Protein AF-A0A2P5C8D7-F1 (afdb_monomer_lite)

Organism: Trema orientale (NCBI:txid63057)

Foldseek 3Di:
DPPPPVVVVVVVVVLVVLCQQQVDDCAQPPDPDPPRGSVSVVVVCVVVVVNVNSGHVVVVPPDDDD

Radius of gyration: 14.73 Å; chains: 1; bounding box: 40×34×35 Å

pLDDT: mean 86.18, std 13.28, range [48.16, 97.0]

Secondary structure (DSSP, 8-state):
-----HHHHHHHHHHHHHHHHH---SB-TT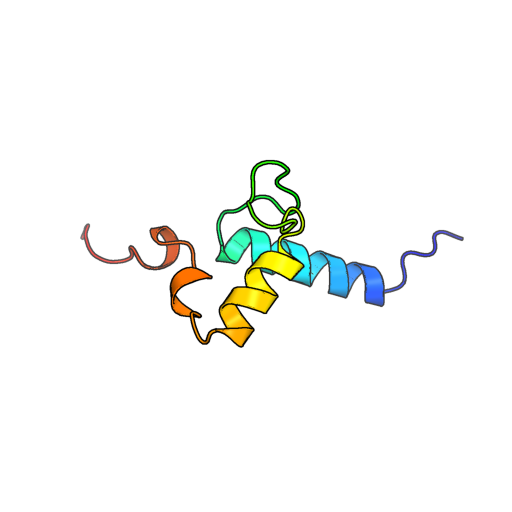SSTT--BHHHHHHHHHHTT-GGGTS-HHHH------

Sequence (66 aa):
MSIITKHYDVYGFGVVLLVLLTGQEAFDANRPDEREDIRSYVEDLVQKERFNEIVDPKIVEEEGEI

Structure (mmCIF, N/CA/C/O backbone):
data_AF-A0A2P5C8D7-F1
#
_entry.id   AF-A0A2P5C8D7-F1
#
loop_
_atom_site.group_PDB
_atom_site.id
_atom_site.type_symbol
_atom_site.label_atom_id
_atom_site.label_alt_id
_atom_site.label_comp_id
_atom_site.label_asym_id
_atom_site.label_entity_id
_atom_site.label_seq_id
_atom_site.pdbx_PDB_ins_code
_atom_site.Cartn_x
_atom_site.Cartn_y
_atom_site.Cartn_z
_atom_site.occupancy
_atom_site.B_iso_or_equiv
_atom_site.auth_seq_id
_atom_site.auth_comp_id
_atom_site.auth_asym_id
_atom_site.auth_atom_id
_atom_site.pdbx_PDB_model_num
ATOM 1 N N . MET A 1 1 ? 17.652 5.729 -25.659 1.00 48.16 1 MET A N 1
ATOM 2 C CA . MET A 1 1 ? 16.681 4.640 -25.438 1.00 48.16 1 MET A CA 1
ATOM 3 C C . MET A 1 1 ? 16.315 4.654 -23.963 1.00 48.16 1 MET A C 1
ATOM 5 O O . MET A 1 1 ? 17.027 4.051 -23.176 1.00 48.16 1 MET A O 1
ATOM 9 N N . SER A 1 2 ? 15.296 5.421 -23.570 1.00 52.16 2 SER A N 1
ATOM 10 C CA . SER A 1 2 ? 14.738 5.283 -22.222 1.00 52.16 2 SER A CA 1
ATOM 11 C C . SER A 1 2 ? 13.644 4.232 -22.330 1.00 52.16 2 SER A C 1
ATOM 13 O O . SER A 1 2 ? 12.633 4.471 -22.989 1.00 52.16 2 SER A O 1
ATOM 15 N N . ILE A 1 3 ? 13.892 3.032 -21.809 1.00 55.28 3 ILE A N 1
ATOM 16 C CA . ILE A 1 3 ? 12.900 1.954 -21.781 1.00 55.28 3 ILE A CA 1
ATOM 17 C C . ILE A 1 3 ? 11.983 2.230 -20.588 1.00 55.28 3 ILE A C 1
ATOM 19 O O . ILE A 1 3 ? 12.047 1.562 -19.567 1.00 55.28 3 ILE A O 1
ATOM 23 N N . ILE A 1 4 ? 11.151 3.257 -20.712 1.00 61.84 4 ILE A N 1
ATOM 24 C CA . ILE A 1 4 ? 9.900 3.342 -19.965 1.00 61.84 4 ILE A CA 1
ATOM 25 C C . ILE A 1 4 ? 8.839 3.066 -21.023 1.00 61.84 4 ILE A C 1
ATOM 27 O O . ILE A 1 4 ? 8.497 3.923 -21.836 1.00 61.84 4 ILE A O 1
ATOM 31 N N . THR A 1 5 ? 8.449 1.799 -21.151 1.00 75.94 5 THR A N 1
ATOM 32 C CA . THR A 1 5 ? 7.354 1.422 -22.051 1.00 75.94 5 THR A CA 1
ATOM 33 C C . THR A 1 5 ? 6.034 1.847 -21.413 1.00 75.94 5 THR A C 1
ATOM 35 O O . THR A 1 5 ? 5.934 1.899 -20.191 1.00 75.94 5 THR A O 1
ATOM 38 N N . LYS A 1 6 ? 4.991 2.098 -22.219 1.00 79.25 6 LYS A N 1
ATOM 39 C CA . LYS A 1 6 ? 3.639 2.449 -21.729 1.00 79.25 6 LYS A CA 1
ATOM 40 C C . LYS A 1 6 ? 3.134 1.523 -20.610 1.00 79.25 6 LYS A C 1
ATOM 42 O O . LYS A 1 6 ? 2.339 1.933 -19.777 1.00 79.25 6 LYS A O 1
ATOM 47 N N . HIS A 1 7 ? 3.600 0.275 -20.591 1.00 83.81 7 HIS A N 1
ATOM 48 C CA . HIS A 1 7 ? 3.280 -0.699 -19.553 1.00 83.81 7 HIS A CA 1
ATOM 49 C C . HIS A 1 7 ? 3.824 -0.315 -18.169 1.00 83.81 7 HIS A C 1
ATOM 51 O O . HIS A 1 7 ? 3.137 -0.556 -17.182 1.00 83.81 7 HIS A O 1
ATOM 57 N N . TYR A 1 8 ? 4.999 0.315 -18.085 1.00 87.38 8 TYR A N 1
ATOM 58 C CA . TYR A 1 8 ? 5.538 0.822 -16.820 1.00 87.38 8 TYR A CA 1
ATOM 59 C C . TYR A 1 8 ? 4.752 2.026 -16.303 1.00 87.38 8 TYR A C 1
ATOM 61 O O . TYR A 1 8 ? 4.508 2.093 -15.104 1.00 87.38 8 TYR A O 1
ATOM 69 N N . ASP A 1 9 ? 4.294 2.924 -17.182 1.00 90.19 9 ASP A N 1
ATOM 70 C CA . ASP A 1 9 ? 3.439 4.048 -16.771 1.00 90.19 9 ASP A CA 1
ATOM 71 C C . ASP A 1 9 ? 2.092 3.551 -16.227 1.00 90.19 9 ASP A C 1
ATOM 73 O O . ASP A 1 9 ? 1.631 4.019 -15.189 1.00 90.19 9 ASP A O 1
ATOM 77 N N . VAL A 1 10 ? 1.480 2.554 -16.881 1.00 92.94 10 VAL A N 1
ATOM 78 C CA . VAL A 1 10 ? 0.234 1.924 -16.402 1.00 92.94 10 VAL A CA 1
ATOM 79 C C . VAL A 1 10 ? 0.451 1.217 -15.064 1.00 92.94 10 VAL A C 1
ATOM 81 O O . VAL A 1 10 ? -0.366 1.349 -14.155 1.00 92.94 10 VAL A O 1
ATOM 84 N N . TYR A 1 11 ? 1.559 0.490 -14.924 1.00 92.12 11 TYR A N 1
ATOM 85 C CA . TYR A 1 11 ? 1.914 -0.175 -13.676 1.00 92.12 11 TYR A CA 1
ATOM 86 C C . TYR A 1 11 ? 2.133 0.834 -12.537 1.00 92.12 11 TYR A C 1
ATOM 88 O O . TYR A 1 11 ? 1.564 0.683 -11.458 1.00 92.12 11 TYR A O 1
ATOM 96 N N . GLY A 1 12 ? 2.906 1.894 -12.792 1.00 94.12 12 GLY A N 1
ATOM 97 C CA . GLY A 1 12 ? 3.159 2.965 -11.831 1.00 94.12 12 GLY A CA 1
ATOM 98 C C . GLY A 1 12 ? 1.879 3.695 -11.429 1.00 94.12 12 GLY A C 1
ATOM 99 O O . GLY A 1 12 ? 1.662 3.933 -10.245 1.00 94.12 12 GLY A O 1
ATOM 100 N N . PHE A 1 13 ? 0.987 3.968 -12.387 1.00 95.44 13 PHE A N 1
ATOM 101 C CA . PHE A 1 13 ? -0.340 4.514 -12.102 1.00 95.44 13 PHE A CA 1
ATOM 102 C C . PHE A 1 13 ? -1.149 3.600 -11.172 1.00 95.44 13 PHE A C 1
ATOM 104 O O . PHE A 1 13 ? -1.764 4.089 -10.230 1.00 95.44 13 PHE A O 1
ATOM 111 N N . GLY A 1 14 ? -1.109 2.281 -11.386 1.00 96.12 14 GLY A N 1
ATOM 112 C CA . GLY A 1 14 ? -1.755 1.311 -10.501 1.00 96.12 14 GLY A CA 1
ATOM 113 C C . GLY A 1 14 ? -1.234 1.380 -9.063 1.00 96.12 14 GLY A C 1
ATOM 114 O O . GLY A 1 14 ? -2.027 1.409 -8.128 1.00 96.12 14 GLY A O 1
ATOM 115 N N . VAL A 1 15 ? 0.084 1.485 -8.874 1.00 96.31 15 VAL A N 1
ATOM 116 C CA . VAL A 1 15 ? 0.680 1.653 -7.536 1.00 96.31 15 VAL A CA 1
ATOM 117 C C . VAL A 1 15 ? 0.241 2.971 -6.895 1.00 96.31 15 VAL A C 1
ATOM 119 O O . VAL A 1 15 ? -0.150 2.981 -5.731 1.00 96.31 15 VAL A O 1
ATOM 122 N N . VAL A 1 16 ? 0.243 4.074 -7.652 1.00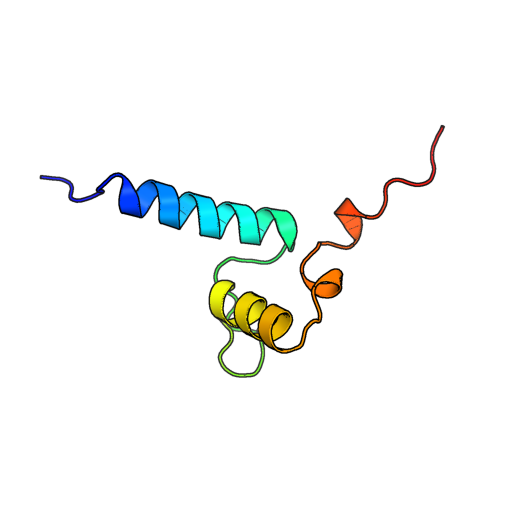 97.00 16 VAL A N 1
ATOM 123 C CA . VAL A 1 16 ? -0.239 5.377 -7.162 1.00 97.00 16 VAL A CA 1
ATOM 124 C C . VAL A 1 16 ? -1.714 5.307 -6.767 1.00 97.00 16 VAL A C 1
ATOM 126 O O . VAL A 1 16 ? -2.086 5.841 -5.728 1.00 97.00 16 VAL A O 1
ATOM 129 N N . LEU A 1 17 ? -2.552 4.615 -7.541 1.00 96.81 17 LEU A N 1
ATOM 130 C CA . LEU A 1 17 ? -3.954 4.405 -7.194 1.00 96.81 17 LEU A CA 1
ATOM 131 C C . LEU A 1 17 ? -4.098 3.659 -5.859 1.00 96.81 17 LEU A C 1
ATOM 133 O O . LEU A 1 17 ? -4.916 4.060 -5.039 1.00 96.81 17 LEU A O 1
ATOM 137 N N . LEU A 1 18 ? -3.290 2.623 -5.607 1.00 96.56 18 LEU A N 1
ATOM 138 C CA . LEU A 1 18 ? -3.301 1.913 -4.322 1.00 96.56 18 LEU A CA 1
ATOM 139 C C . LEU A 1 18 ? -2.866 2.813 -3.158 1.00 96.56 18 LEU A C 1
ATOM 141 O O . LEU A 1 18 ? -3.497 2.784 -2.105 1.00 96.56 18 LEU A O 1
ATOM 145 N N . VAL A 1 19 ? -1.836 3.642 -3.345 1.00 96.88 19 VAL A N 1
ATOM 146 C CA . VAL A 1 19 ? -1.403 4.631 -2.338 1.00 96.88 19 VAL A CA 1
ATOM 147 C C . VAL A 1 19 ? -2.537 5.601 -2.010 1.00 96.88 19 VAL A C 1
ATOM 149 O O . VAL A 1 19 ? -2.816 5.851 -0.843 1.00 96.88 19 VAL A O 1
ATOM 152 N N . LEU A 1 20 ? -3.228 6.112 -3.031 1.00 95.94 20 LEU A N 1
ATOM 153 C CA . LEU A 1 20 ? -4.336 7.048 -2.844 1.00 95.94 20 LEU A CA 1
ATOM 154 C C . LEU A 1 20 ? -5.547 6.400 -2.171 1.00 95.94 20 LEU A C 1
ATOM 156 O O . LEU A 1 20 ? -6.159 7.027 -1.317 1.00 95.94 20 LEU A O 1
ATOM 160 N N . LEU A 1 21 ? -5.891 5.165 -2.544 1.00 94.94 21 LEU A N 1
ATOM 161 C CA . LEU A 1 21 ? -7.029 4.456 -1.959 1.00 94.94 21 LEU A CA 1
ATOM 162 C C . LEU A 1 21 ? -6.779 4.052 -0.509 1.00 94.94 21 LEU A C 1
ATOM 164 O O . LEU A 1 21 ? -7.717 4.089 0.271 1.00 94.94 21 LEU A O 1
ATOM 168 N N . THR A 1 22 ? -5.554 3.658 -0.159 1.00 93.94 22 THR A N 1
ATOM 169 C CA . THR A 1 22 ? -5.215 3.136 1.179 1.00 93.94 22 THR A CA 1
ATOM 170 C C . THR A 1 22 ? -4.716 4.202 2.149 1.00 93.94 22 THR A C 1
ATOM 172 O O . THR A 1 22 ? -4.707 3.962 3.356 1.00 93.94 22 THR A O 1
ATOM 175 N N . GLY A 1 23 ? -4.226 5.336 1.638 1.00 93.94 23 GLY A N 1
ATOM 176 C CA . GLY A 1 23 ? -3.515 6.338 2.432 1.00 93.94 23 GLY A CA 1
ATOM 177 C C . GLY A 1 23 ? -2.136 5.881 2.930 1.00 93.94 23 GLY A C 1
ATOM 178 O O . GLY A 1 23 ? -1.543 6.553 3.773 1.00 93.94 23 GLY A O 1
ATOM 179 N N . GLN A 1 24 ? -1.616 4.745 2.447 1.00 93.38 24 GLN A N 1
ATOM 180 C CA . GLN A 1 24 ? -0.348 4.159 2.896 1.00 93.38 24 GLN A CA 1
ATOM 181 C C . GLN A 1 24 ? 0.799 4.396 1.909 1.00 93.38 24 GLN A C 1
ATOM 183 O O . GLN A 1 24 ? 0.593 4.579 0.710 1.00 93.38 24 GLN A O 1
ATOM 188 N N . GLU A 1 25 ? 2.036 4.332 2.404 1.00 94.44 25 GLU A N 1
ATOM 189 C CA . GLU A 1 25 ? 3.226 4.419 1.559 1.00 94.44 25 GLU A CA 1
ATOM 190 C C . GLU A 1 25 ? 3.350 3.197 0.631 1.00 94.44 25 GLU A C 1
ATOM 192 O O . GLU A 1 25 ? 3.003 2.065 0.991 1.00 94.44 25 GLU A O 1
ATOM 197 N N . ALA A 1 26 ? 3.878 3.431 -0.578 1.00 94.94 26 ALA A N 1
ATOM 198 C CA . ALA A 1 26 ? 4.099 2.377 -1.571 1.00 94.94 26 ALA A CA 1
ATOM 199 C C . ALA A 1 26 ? 5.081 1.301 -1.074 1.00 94.94 26 ALA A C 1
ATOM 201 O O . ALA A 1 26 ? 4.961 0.135 -1.453 1.00 94.94 26 ALA A O 1
ATOM 202 N N . PHE A 1 27 ? 6.029 1.704 -0.225 1.00 94.69 27 PHE A N 1
ATOM 203 C CA . PHE A 1 27 ? 6.963 0.830 0.466 1.00 94.69 27 PHE A CA 1
ATOM 204 C C . PHE A 1 27 ? 7.061 1.256 1.935 1.00 94.69 27 PHE A C 1
ATOM 206 O O . PHE A 1 27 ? 7.481 2.377 2.199 1.00 94.69 27 PHE A O 1
ATOM 213 N N . ASP A 1 28 ? 6.695 0.378 2.868 1.00 92.94 28 ASP A N 1
ATOM 214 C CA . ASP A 1 28 ? 6.770 0.620 4.313 1.00 92.94 28 ASP A CA 1
ATOM 215 C C . ASP A 1 28 ? 7.487 -0.540 5.015 1.00 92.94 28 ASP A C 1
ATOM 217 O O . ASP A 1 28 ? 6.914 -1.608 5.229 1.00 92.94 28 ASP A O 1
ATOM 221 N N . ALA A 1 29 ? 8.739 -0.308 5.416 1.00 89.38 29 ALA A N 1
ATOM 222 C CA . ALA A 1 29 ? 9.578 -1.296 6.100 1.00 89.38 29 ALA A CA 1
ATOM 223 C C . ALA A 1 29 ? 9.039 -1.723 7.480 1.00 89.38 29 ALA A C 1
ATOM 225 O O . ALA A 1 29 ? 9.493 -2.714 8.050 1.00 89.38 29 ALA A O 1
ATOM 226 N N . ASN A 1 30 ? 8.090 -0.973 8.046 1.00 89.75 30 ASN A N 1
ATOM 227 C CA . ASN A 1 30 ? 7.484 -1.294 9.335 1.00 89.75 30 ASN A CA 1
ATOM 228 C C . ASN A 1 30 ? 6.255 -2.201 9.189 1.00 89.75 30 ASN A C 1
ATOM 230 O O . ASN A 1 30 ? 5.711 -2.650 10.203 1.00 89.75 30 ASN A O 1
ATOM 234 N N . ARG A 1 31 ? 5.797 -2.476 7.957 1.00 85.44 31 ARG A N 1
ATOM 235 C CA . ARG A 1 31 ? 4.626 -3.322 7.723 1.00 85.44 31 ARG A CA 1
ATOM 236 C C . ARG A 1 31 ? 4.973 -4.789 8.054 1.00 85.44 31 ARG A C 1
ATOM 238 O O . ARG A 1 31 ? 5.985 -5.301 7.574 1.00 85.44 31 ARG A O 1
ATOM 245 N N . PRO A 1 32 ? 4.163 -5.485 8.875 1.00 82.38 32 PRO A N 1
ATOM 246 C CA . PRO A 1 32 ? 4.463 -6.852 9.298 1.00 82.38 32 PRO A CA 1
ATOM 247 C C . PRO A 1 32 ? 4.422 -7.856 8.134 1.00 82.38 32 PRO A C 1
ATOM 249 O O . PRO A 1 32 ? 3.851 -7.590 7.075 1.00 82.38 32 PRO A O 1
ATOM 252 N N . ASP A 1 33 ? 4.990 -9.040 8.376 1.00 81.56 33 ASP A N 1
ATOM 253 C CA . ASP A 1 33 ? 4.913 -10.218 7.499 1.00 81.56 33 ASP A CA 1
ATOM 254 C C . ASP A 1 33 ? 5.489 -10.022 6.083 1.00 81.56 33 ASP A C 1
ATOM 256 O O . ASP A 1 33 ? 4.929 -10.536 5.117 1.00 81.56 33 ASP A O 1
ATOM 260 N N . GLU A 1 34 ? 6.595 -9.277 5.952 1.00 77.12 34 GLU A N 1
ATOM 261 C CA . GLU 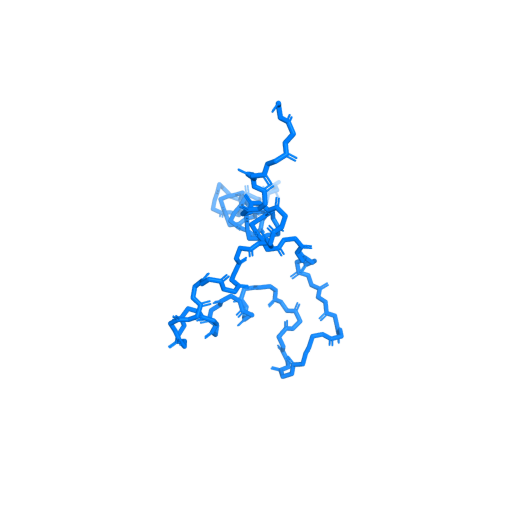A 1 34 ? 7.289 -9.034 4.668 1.00 77.12 34 GLU A CA 1
ATOM 262 C C . GLU A 1 34 ? 6.419 -8.304 3.624 1.00 77.12 34 GLU A C 1
ATOM 264 O O . GLU A 1 34 ? 6.612 -8.413 2.412 1.00 77.12 34 GLU A O 1
ATOM 269 N N . ARG A 1 35 ? 5.443 -7.517 4.088 1.00 84.31 35 ARG A N 1
ATOM 270 C CA . ARG A 1 35 ? 4.512 -6.764 3.232 1.00 84.31 35 ARG A CA 1
ATOM 271 C C . ARG A 1 35 ? 4.961 -5.336 3.018 1.00 84.31 35 ARG A C 1
ATOM 273 O O . ARG A 1 35 ? 4.138 -4.426 2.983 1.00 84.31 35 ARG A O 1
ATOM 280 N N . GLU A 1 36 ? 6.260 -5.121 2.900 1.00 91.00 36 GLU A N 1
ATOM 281 C CA . GLU A 1 36 ? 6.798 -3.774 2.747 1.00 91.00 36 GLU A CA 1
ATOM 282 C C . GLU A 1 36 ? 6.209 -3.111 1.496 1.00 91.00 36 GLU A C 1
ATOM 284 O O . GLU A 1 36 ? 5.771 -1.965 1.537 1.00 91.00 36 GLU A O 1
ATOM 289 N N . ASP A 1 37 ? 6.054 -3.880 0.416 1.00 94.25 37 ASP A N 1
ATOM 290 C CA . ASP A 1 37 ? 5.363 -3.450 -0.794 1.00 94.25 37 ASP A CA 1
ATOM 291 C C . ASP A 1 37 ? 3.836 -3.399 -0.610 1.00 94.25 37 ASP A C 1
ATOM 293 O O . ASP A 1 37 ? 3.190 -4.387 -0.238 1.00 94.25 37 ASP A O 1
ATOM 297 N N . ILE A 1 38 ? 3.243 -2.250 -0.944 1.00 95.56 38 ILE A N 1
ATOM 298 C CA . ILE A 1 38 ? 1.793 -2.022 -0.901 1.00 95.56 38 ILE A CA 1
ATOM 299 C C . ILE A 1 38 ? 0.994 -3.054 -1.709 1.00 95.56 38 ILE A C 1
ATOM 301 O O . ILE A 1 38 ? -0.132 -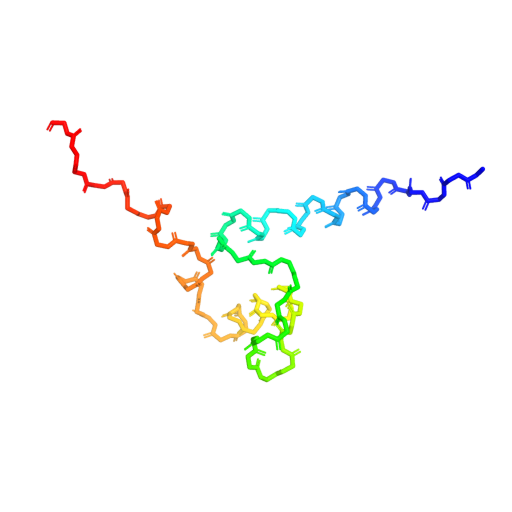3.387 -1.345 1.00 95.56 38 ILE A O 1
ATOM 305 N N . ARG A 1 39 ? 1.570 -3.605 -2.782 1.00 95.31 39 ARG A N 1
ATOM 306 C CA . ARG A 1 39 ? 0.931 -4.633 -3.612 1.00 95.31 39 ARG A CA 1
ATOM 307 C C . ARG A 1 39 ? 0.726 -5.911 -2.817 1.00 95.31 39 ARG A C 1
ATOM 309 O O . ARG A 1 39 ? -0.394 -6.398 -2.759 1.00 95.31 39 ARG A O 1
ATOM 316 N N . SER A 1 40 ? 1.770 -6.396 -2.145 1.00 94.19 40 SER A N 1
ATOM 317 C CA . SER A 1 40 ? 1.704 -7.603 -1.314 1.00 94.19 40 SER A CA 1
ATOM 318 C C . SER A 1 40 ? 0.702 -7.442 -0.169 1.00 94.19 40 SER A C 1
ATOM 320 O O . SER A 1 40 ? -0.009 -8.381 0.186 1.00 94.19 40 SER A O 1
ATOM 322 N N . TYR A 1 41 ? 0.611 -6.234 0.397 1.00 93.88 41 TYR A N 1
ATOM 323 C CA . TYR A 1 41 ? -0.389 -5.908 1.411 1.00 93.88 41 TYR A CA 1
ATOM 324 C C . TYR A 1 41 ? -1.822 -5.990 0.867 1.00 93.88 41 TYR A C 1
ATOM 326 O O . TYR A 1 41 ? -2.655 -6.695 1.439 1.00 93.88 41 TYR A O 1
ATOM 334 N N . VAL A 1 42 ? -2.100 -5.304 -0.246 1.00 94.56 42 VAL A N 1
ATOM 335 C CA . VAL A 1 42 ? -3.432 -5.276 -0.865 1.00 94.56 42 VAL A CA 1
ATOM 336 C C . VAL A 1 42 ? -3.828 -6.658 -1.387 1.00 94.56 42 VAL A C 1
ATOM 338 O O . VAL A 1 42 ? -4.965 -7.075 -1.181 1.00 94.56 42 VAL A O 1
ATOM 341 N N . GLU A 1 43 ? -2.907 -7.401 -2.005 1.00 94.38 43 GLU A N 1
ATOM 342 C CA . GLU A 1 43 ? -3.149 -8.762 -2.496 1.00 94.38 43 GLU A CA 1
ATOM 343 C C . GLU A 1 43 ? -3.615 -9.701 -1.380 1.00 94.38 43 GLU A C 1
ATOM 345 O O . GLU A 1 43 ? -4.573 -10.447 -1.576 1.00 94.38 43 GLU A O 1
ATOM 350 N N . ASP A 1 44 ? -3.011 -9.637 -0.191 1.00 93.25 44 ASP A N 1
ATOM 351 C CA . ASP A 1 44 ? -3.459 -10.451 0.940 1.00 93.25 44 ASP A CA 1
ATOM 352 C C . ASP A 1 44 ? -4.851 -10.053 1.446 1.00 93.25 44 ASP A C 1
ATOM 354 O O . ASP A 1 44 ? -5.661 -10.929 1.749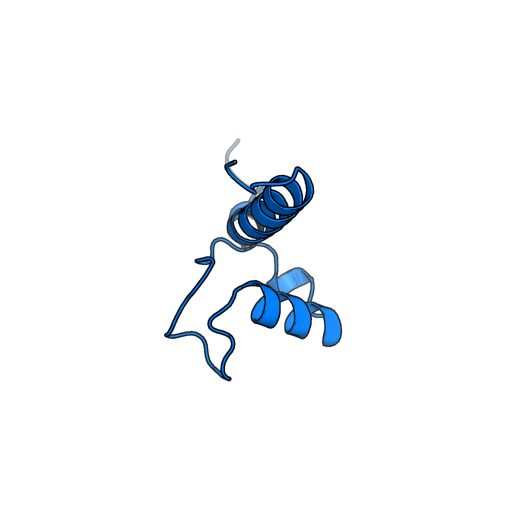 1.00 93.25 44 ASP A O 1
ATOM 358 N N . LEU A 1 45 ? -5.152 -8.754 1.527 1.00 93.81 45 LEU A N 1
ATOM 359 C CA . LEU A 1 45 ? -6.486 -8.300 1.927 1.00 93.81 45 LEU A CA 1
ATOM 360 C C . LEU A 1 45 ? -7.552 -8.773 0.938 1.00 93.81 45 LEU A C 1
ATOM 362 O O . LEU A 1 45 ? -8.610 -9.238 1.359 1.00 93.81 45 LEU A O 1
ATOM 366 N N . VAL A 1 46 ? -7.250 -8.721 -0.360 1.00 94.12 46 VAL A N 1
ATOM 367 C CA . VAL A 1 46 ? -8.119 -9.244 -1.421 1.00 94.12 46 VAL A CA 1
ATOM 368 C C . VAL A 1 46 ? -8.302 -10.757 -1.280 1.00 94.12 46 VAL A C 1
ATOM 370 O O . VAL A 1 46 ? -9.434 -11.234 -1.310 1.00 94.12 46 VAL A O 1
ATOM 373 N N . GLN A 1 47 ? -7.222 -11.517 -1.074 1.00 94.75 47 GLN A N 1
ATOM 374 C CA . GLN A 1 47 ? -7.285 -12.974 -0.884 1.00 94.75 47 GLN A CA 1
ATOM 375 C C . GLN A 1 47 ? -8.080 -13.381 0.363 1.00 94.75 47 GLN A C 1
ATOM 377 O O . GLN A 1 47 ? -8.683 -14.452 0.380 1.00 94.75 47 GLN A O 1
ATOM 382 N N . LYS A 1 48 ? -8.094 -12.535 1.396 1.00 94.88 48 LYS A N 1
ATOM 383 C CA . LYS A 1 48 ? -8.868 -12.730 2.630 1.00 94.88 48 LYS A CA 1
ATOM 384 C C . LYS A 1 48 ? -10.281 -12.143 2.572 1.00 94.88 48 LYS A C 1
ATOM 386 O O . LYS A 1 48 ? -10.965 -12.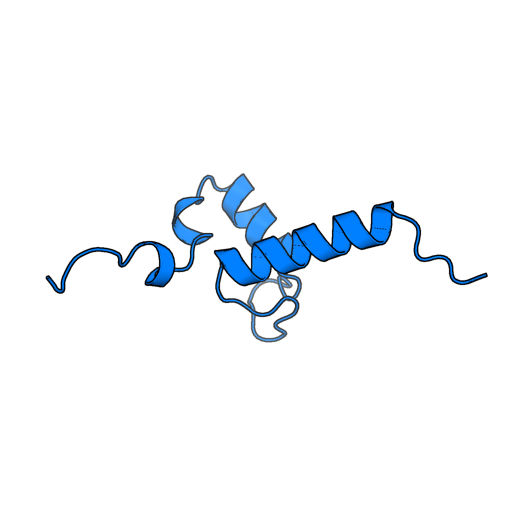163 3.590 1.00 94.88 48 LYS A O 1
ATOM 391 N N . GLU A 1 49 ? -10.701 -11.602 1.428 1.00 94.38 49 GLU A N 1
ATOM 392 C CA . GLU A 1 49 ? -12.002 -10.945 1.231 1.00 94.38 49 GLU A CA 1
ATOM 393 C C . GLU A 1 49 ? -12.236 -9.721 2.151 1.00 94.38 49 GLU A C 1
ATOM 395 O O . GLU A 1 49 ? -13.370 -9.325 2.417 1.00 94.38 49 GLU A O 1
ATOM 400 N N . ARG A 1 50 ? -11.159 -9.068 2.611 1.00 92.75 50 ARG A N 1
ATOM 401 C CA . ARG A 1 50 ? -11.160 -7.916 3.539 1.00 92.75 50 ARG A CA 1
ATOM 402 C C . ARG A 1 50 ? -11.094 -6.578 2.796 1.00 92.75 50 ARG A C 1
ATOM 404 O O . ARG A 1 50 ? -10.284 -5.708 3.108 1.00 92.75 50 ARG A O 1
ATOM 411 N N . PHE A 1 51 ? -11.925 -6.414 1.767 1.00 87.25 51 PHE A N 1
ATOM 412 C CA . PHE A 1 51 ? -11.877 -5.250 0.867 1.00 87.25 51 PHE A CA 1
ATOM 413 C C . PHE A 1 51 ? -12.138 -3.912 1.567 1.00 87.25 51 PHE A C 1
ATOM 415 O O . PHE A 1 51 ? -11.589 -2.887 1.173 1.00 87.25 51 PHE A O 1
ATOM 422 N N . ASN A 1 52 ? -12.954 -3.922 2.620 1.00 88.50 52 ASN A N 1
ATOM 423 C CA . ASN A 1 52 ? -13.270 -2.750 3.433 1.00 88.50 52 ASN A CA 1
ATOM 424 C C . ASN A 1 52 ? -12.048 -2.164 4.158 1.00 88.50 52 ASN A C 1
ATOM 426 O O . ASN A 1 52 ? -12.094 -1.015 4.571 1.00 88.50 52 ASN A O 1
ATOM 430 N N . GLU A 1 53 ? -10.970 -2.934 4.307 1.00 90.69 53 GLU A N 1
ATOM 431 C CA . GLU A 1 53 ? -9.732 -2.489 4.957 1.00 90.69 53 GLU A CA 1
ATOM 432 C C . GLU A 1 53 ? -8.708 -1.910 3.971 1.00 90.69 53 GLU A C 1
ATOM 434 O O . GLU A 1 53 ? -7.655 -1.425 4.381 1.00 90.69 53 GLU A O 1
ATOM 439 N N . ILE A 1 54 ? -8.999 -1.973 2.667 1.00 92.69 54 ILE A N 1
ATOM 440 C CA . ILE A 1 54 ? -8.153 -1.385 1.621 1.00 92.69 54 ILE A CA 1
ATOM 441 C C . ILE A 1 54 ? -8.399 0.122 1.514 1.00 92.69 54 ILE A C 1
ATOM 443 O O . ILE A 1 54 ? -7.481 0.857 1.171 1.00 92.69 54 ILE A O 1
ATOM 447 N N . VAL A 1 55 ? -9.623 0.586 1.766 1.00 92.94 55 VAL A N 1
ATOM 448 C CA . VAL A 1 55 ? -9.984 1.998 1.598 1.00 92.94 55 VAL A CA 1
ATOM 449 C C . VAL A 1 55 ? -9.646 2.769 2.872 1.00 92.94 55 VAL A C 1
ATOM 451 O O . VAL A 1 55 ? -10.056 2.368 3.960 1.00 92.94 55 VAL A O 1
ATOM 454 N N . ASP A 1 56 ? -8.913 3.875 2.734 1.00 92.31 56 ASP A N 1
ATOM 455 C CA . ASP A 1 56 ? -8.612 4.804 3.819 1.00 92.31 56 ASP A CA 1
ATOM 456 C C . ASP A 1 56 ? -9.936 5.239 4.470 1.00 92.31 56 ASP A C 1
ATOM 458 O O . ASP A 1 56 ? -10.824 5.735 3.766 1.00 92.31 56 ASP A O 1
ATOM 462 N N . PRO A 1 57 ? -10.095 5.083 5.795 1.00 89.69 57 PRO A N 1
ATOM 463 C CA . PRO A 1 57 ? -11.288 5.529 6.505 1.00 89.69 57 PRO A CA 1
ATOM 464 C C . PRO A 1 57 ? -11.683 6.978 6.194 1.00 89.69 57 PRO A C 1
ATOM 466 O O . PRO A 1 57 ? -12.871 7.268 6.105 1.00 89.69 57 PRO A O 1
ATOM 469 N N . LYS A 1 58 ? -10.716 7.866 5.922 1.00 88.69 58 LYS A N 1
ATOM 470 C CA . LYS A 1 58 ? -10.966 9.272 5.560 1.00 88.69 58 LYS A CA 1
ATOM 471 C C . LYS A 1 58 ? -11.686 9.456 4.224 1.00 88.69 58 LYS A C 1
ATOM 473 O O . LYS A 1 58 ? -12.262 10.509 3.991 1.00 88.69 58 LYS A O 1
ATOM 478 N N . ILE A 1 59 ? -11.622 8.470 3.329 1.00 87.00 59 ILE A N 1
ATOM 479 C CA . ILE A 1 59 ? -12.376 8.471 2.064 1.00 87.00 59 ILE A CA 1
ATOM 480 C C . ILE A 1 59 ? -13.836 8.080 2.318 1.00 87.00 59 ILE A C 1
ATOM 482 O O . ILE A 1 59 ? -14.727 8.498 1.586 1.00 87.00 59 ILE A O 1
ATOM 486 N N . VAL A 1 60 ? -14.079 7.261 3.342 1.00 81.31 60 VAL A N 1
ATOM 487 C CA . VAL A 1 60 ? -15.416 6.789 3.726 1.00 81.31 60 VAL A CA 1
ATOM 488 C C . VAL A 1 60 ? -16.110 7.785 4.666 1.00 81.31 60 VAL A C 1
ATOM 490 O O . VAL A 1 60 ? -17.337 7.824 4.717 1.00 81.31 60 VAL A O 1
ATOM 493 N N . GLU A 1 61 ? -15.346 8.623 5.370 1.00 71.69 61 GLU A N 1
ATOM 494 C CA . GLU A 1 61 ? -15.831 9.748 6.177 1.00 71.69 61 GLU A CA 1
ATOM 495 C C . GLU A 1 61 ? -16.331 10.913 5.296 1.00 71.69 61 GLU A C 1
ATOM 497 O O . GLU A 1 61 ? -15.761 12.001 5.275 1.00 71.69 61 GLU A O 1
ATOM 502 N N . GLU A 1 62 ? -17.440 10.701 4.587 1.00 64.25 62 GLU A N 1
ATOM 503 C CA . GLU A 1 62 ? -18.273 11.777 4.040 1.00 64.25 62 GLU A CA 1
ATOM 504 C C . GLU A 1 62 ? -19.663 11.750 4.703 1.00 64.25 62 GLU A C 1
ATOM 506 O O . GLU A 1 62 ? -20.689 11.587 4.054 1.00 64.25 62 GLU A O 1
ATOM 511 N N . GLU A 1 63 ? -19.708 11.901 6.030 1.00 62.25 63 GLU A N 1
ATOM 512 C CA . GLU A 1 63 ? -20.936 12.255 6.753 1.00 62.25 63 GLU A CA 1
ATOM 513 C C . GLU A 1 63 ? -20.632 13.253 7.882 1.00 62.25 63 GLU A C 1
ATOM 515 O O . GLU A 1 63 ? -20.177 12.876 8.961 1.00 62.25 63 GLU A O 1
ATOM 520 N N . GLY A 1 64 ? -20.953 14.531 7.643 1.00 58.03 64 GLY A N 1
ATOM 521 C CA . GLY A 1 64 ? -21.260 15.484 8.713 1.00 58.03 64 GLY A CA 1
ATOM 522 C C . GLY A 1 64 ? -20.457 16.782 8.723 1.00 58.03 64 GLY A C 1
ATOM 523 O O . GLY A 1 64 ? -19.594 16.939 9.571 1.00 58.03 64 GLY A O 1
ATOM 524 N N . GLU A 1 65 ? -20.809 17.728 7.846 1.00 50.12 65 GLU A N 1
ATOM 525 C CA . GLU A 1 65 ? -20.910 19.168 8.165 1.00 50.12 65 GLU A CA 1
ATOM 526 C C . GLU A 1 65 ? -21.550 19.919 6.971 1.00 50.12 65 GLU A C 1
ATOM 528 O O . GLU A 1 65 ? -20.873 20.492 6.118 1.00 50.12 65 GLU A O 1
ATOM 533 N N . ILE A 1 66 ? -22.888 19.892 6.906 1.00 51.91 66 ILE A N 1
ATOM 534 C CA . ILE A 1 66 ? -23.727 20.956 6.319 1.00 51.91 66 ILE A CA 1
ATOM 535 C C . ILE A 1 66 ? -24.859 21.282 7.285 1.00 51.91 66 ILE A C 1
ATOM 537 O O . ILE A 1 66 ? -25.446 20.325 7.837 1.00 51.91 66 ILE A O 1
#

InterPro domains:
  IPR011009 Protein kinase-like domain superfamily [SSF56112] (4-59)